Protein AF-A0A6N0LXN0-F1 (afdb_monomer)

pLDDT: mean 79.77, std 16.57, range [37.03, 93.94]

Radius of gyration: 12.85 Å; Cα contacts (8 Å, |Δi|>4): 42; chains: 1; bounding box: 35×26×30 Å

Sequence (64 aa):
MELRRNCHIPTYSGDLKDVLLNHAGLAQHHKGEKAYQLAKEIARLTTFSDPEITYWFSRITELM

Structure (mmCIF, N/CA/C/O backbone):
data_AF-A0A6N0LXN0-F1
#
_entry.id   AF-A0A6N0LXN0-F1
#
loop_
_atom_site.group_PDB
_atom_site.id
_atom_site.type_symbol
_atom_site.label_atom_id
_atom_site.label_alt_id
_atom_site.label_comp_id
_atom_site.label_asym_id
_atom_site.label_entity_id
_atom_site.label_seq_id
_atom_site.pdbx_PDB_ins_code
_atom_site.Cartn_x
_atom_site.Cartn_y
_atom_site.Cartn_z
_atom_site.occupancy
_atom_site.B_iso_or_equiv
_atom_site.auth_seq_id
_atom_site.auth_comp_id
_atom_site.auth_asym_id
_atom_site.auth_atom_id
_atom_site.pdbx_PDB_model_num
ATOM 1 N N . MET A 1 1 ? -20.074 -15.817 20.379 1.00 37.03 1 MET A N 1
ATOM 2 C CA . MET A 1 1 ? -20.288 -15.288 19.014 1.00 37.03 1 MET A CA 1
ATOM 3 C C . MET A 1 1 ? -18.983 -14.658 18.557 1.00 37.03 1 MET A C 1
ATOM 5 O O . MET A 1 1 ? -18.720 -13.511 18.883 1.00 37.03 1 MET A O 1
ATOM 9 N N . GLU A 1 2 ? -18.126 -15.429 17.891 1.00 44.56 2 GLU A N 1
ATOM 10 C CA . GLU A 1 2 ? -16.865 -14.928 17.333 1.00 44.56 2 GLU A CA 1
ATO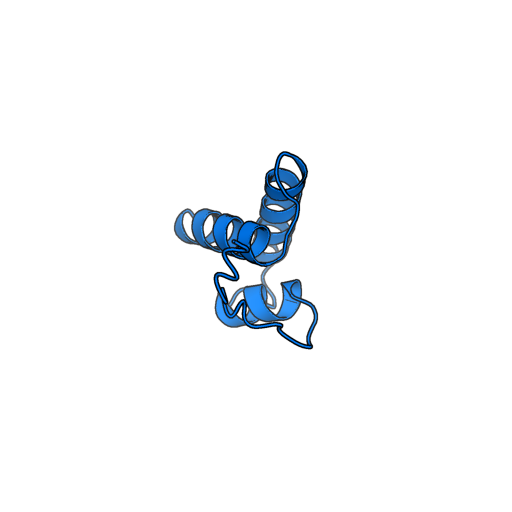M 11 C C . GLU A 1 2 ? -17.091 -14.550 15.868 1.00 44.56 2 GLU A C 1
ATOM 13 O O . GLU A 1 2 ? -17.343 -15.405 15.020 1.00 44.56 2 GLU A O 1
ATOM 18 N N . LEU A 1 3 ? -17.028 -13.252 15.569 1.00 47.06 3 LEU A N 1
ATOM 19 C CA . LEU A 1 3 ? -17.053 -12.728 14.206 1.00 47.06 3 LEU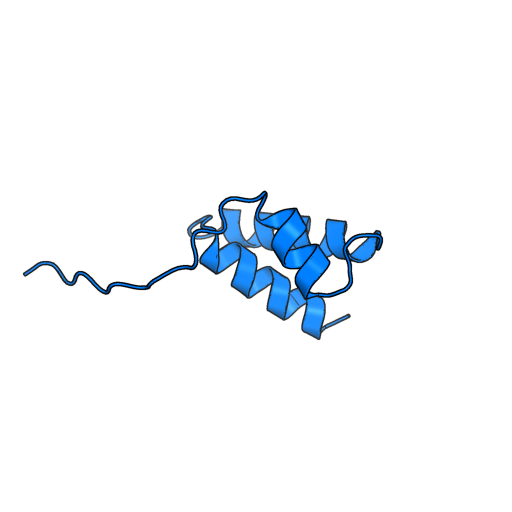 A CA 1
ATOM 20 C C . LEU A 1 3 ? -15.711 -13.033 13.527 1.00 47.06 3 LEU A C 1
ATOM 22 O O . LEU A 1 3 ? -14.858 -12.157 13.392 1.00 47.06 3 LEU A O 1
ATOM 26 N N . ARG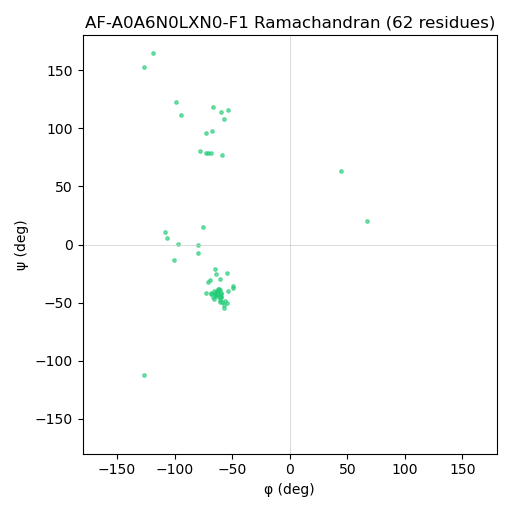 A 1 4 ? -15.525 -14.277 13.070 1.00 45.44 4 ARG A N 1
ATOM 27 C CA . ARG A 1 4 ? -14.473 -14.622 12.107 1.00 45.44 4 ARG A CA 1
ATOM 28 C C . ARG A 1 4 ? -14.834 -14.033 10.749 1.00 45.44 4 ARG A C 1
ATOM 30 O O . ARG A 1 4 ? -15.329 -14.711 9.855 1.00 45.44 4 ARG A O 1
ATOM 37 N N . ARG A 1 5 ? -14.596 -12.730 10.598 1.00 50.81 5 ARG A N 1
ATOM 38 C CA . ARG A 1 5 ? -14.426 -12.132 9.278 1.00 50.81 5 ARG A CA 1
ATOM 39 C C . ARG A 1 5 ? -13.127 -12.700 8.724 1.00 50.81 5 ARG A C 1
ATOM 41 O O . ARG A 1 5 ? -12.050 -12.224 9.065 1.00 50.81 5 ARG A O 1
ATOM 48 N N . ASN A 1 6 ? -13.257 -13.739 7.899 1.00 50.94 6 ASN A N 1
ATOM 49 C CA . ASN A 1 6 ? -12.243 -14.163 6.941 1.00 50.94 6 ASN A CA 1
ATOM 50 C C . ASN A 1 6 ? -11.959 -12.987 5.996 1.00 50.94 6 ASN A C 1
ATOM 52 O O . ASN A 1 6 ? -12.436 -12.937 4.866 1.00 50.94 6 ASN A O 1
ATOM 56 N N . CYS A 1 7 ? -11.203 -12.008 6.481 1.00 47.88 7 CYS A N 1
ATOM 57 C CA . CYS A 1 7 ? -10.461 -11.116 5.621 1.00 47.88 7 CYS A CA 1
ATOM 58 C C . CYS A 1 7 ? -9.326 -11.989 5.093 1.00 47.88 7 CYS A C 1
ATOM 60 O O . CYS A 1 7 ? -8.358 -12.250 5.804 1.00 47.88 7 CYS A O 1
ATOM 62 N N . HIS A 1 8 ? -9.511 -12.557 3.903 1.00 52.44 8 HIS A N 1
ATOM 63 C CA . HIS A 1 8 ? -8.455 -13.255 3.185 1.00 52.44 8 HIS A CA 1
ATOM 64 C C . HIS A 1 8 ? -7.436 -12.198 2.759 1.00 52.44 8 HIS A C 1
ATOM 66 O O . HIS A 1 8 ? -7.461 -11.689 1.641 1.00 52.44 8 HIS A O 1
ATOM 72 N N . ILE A 1 9 ? -6.606 -11.790 3.715 1.00 53.66 9 ILE A N 1
ATOM 73 C CA . ILE A 1 9 ? -5.440 -10.963 3.465 1.00 53.66 9 ILE A CA 1
ATOM 74 C C . ILE A 1 9 ? -4.516 -11.870 2.656 1.00 53.66 9 ILE A C 1
ATOM 76 O O . ILE A 1 9 ? -4.155 -12.934 3.170 1.00 53.66 9 ILE A O 1
ATOM 80 N N . PRO A 1 10 ? -4.166 -11.525 1.406 1.00 51.91 10 PRO A N 1
ATOM 81 C CA . PRO A 1 10 ? -3.190 -12.302 0.666 1.00 51.91 10 PRO A CA 1
ATOM 82 C C . PRO A 1 10 ? -1.911 -12.341 1.500 1.00 51.91 10 PRO A C 1
ATOM 84 O O . PRO A 1 10 ? -1.240 -11.331 1.697 1.00 51.91 10 PRO A O 1
ATOM 87 N N . THR A 1 11 ? -1.627 -13.512 2.067 1.00 49.16 11 THR A N 1
ATOM 88 C CA . THR A 1 11 ? -0.410 -13.764 2.830 1.00 49.16 11 THR A CA 1
ATOM 89 C C . THR A 1 11 ? 0.677 -13.968 1.791 1.00 49.16 11 THR A C 1
ATOM 91 O O . THR A 1 11 ? 0.963 -15.090 1.375 1.00 49.16 11 THR A O 1
ATOM 94 N N . TYR A 1 12 ? 1.192 -12.864 1.253 1.00 52.00 12 TYR A N 1
ATOM 95 C CA . TYR A 1 12 ? 2.276 -12.919 0.290 1.00 52.00 12 TYR A CA 1
ATOM 96 C C . TYR A 1 12 ? 3.461 -13.611 0.963 1.00 52.00 12 TYR A C 1
ATOM 98 O O . TYR A 1 12 ? 4.024 -13.110 1.927 1.00 52.00 12 TYR A O 1
ATOM 106 N N . SER A 1 13 ? 3.820 -14.798 0.475 1.0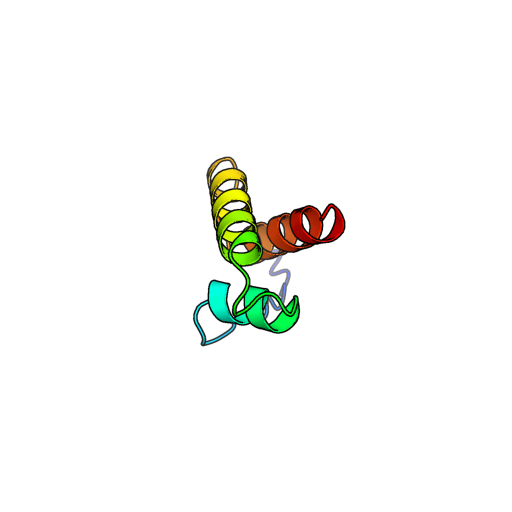0 52.75 13 SER A N 1
ATOM 107 C CA . SER A 1 13 ? 4.925 -15.610 1.006 1.00 52.75 13 SER A CA 1
ATOM 108 C C . SER A 1 13 ? 6.311 -15.072 0.603 1.00 52.75 13 SER A C 1
ATOM 110 O O . SER A 1 13 ? 7.305 -15.784 0.705 1.00 52.75 13 SER A O 1
ATOM 112 N N . GLY A 1 14 ? 6.368 -13.830 0.119 1.00 60.31 14 GLY A N 1
ATOM 113 C CA . GLY A 1 14 ? 7.576 -13.079 -0.205 1.00 60.31 14 GLY A CA 1
ATOM 114 C C . GLY A 1 14 ? 7.647 -11.818 0.652 1.00 60.31 14 GLY A C 1
ATOM 115 O O . GLY A 1 14 ? 6.655 -11.432 1.267 1.00 60.31 14 GLY A O 1
ATOM 116 N N . ASP A 1 15 ? 8.816 -11.181 0.705 1.00 81.62 15 ASP A N 1
ATOM 117 C CA . ASP A 1 15 ? 8.981 -9.924 1.435 1.00 81.62 15 ASP A CA 1
ATOM 118 C C . ASP A 1 15 ? 7.929 -8.912 0.939 1.00 81.62 15 ASP A C 1
ATOM 120 O O . ASP A 1 15 ? 7.899 -8.568 -0.246 1.00 81.62 15 ASP A O 1
ATOM 124 N N . LEU A 1 16 ? 7.012 -8.496 1.827 1.00 84.06 16 LEU A N 1
ATOM 125 C CA . LEU A 1 16 ? 5.873 -7.622 1.504 1.00 84.06 16 LEU A CA 1
ATOM 126 C C . LEU A 1 16 ? 6.325 -6.387 0.721 1.00 84.06 16 LEU A C 1
ATOM 128 O O . LEU A 1 16 ? 5.642 -5.928 -0.194 1.00 84.06 16 LEU A O 1
ATOM 132 N N . LYS A 1 17 ? 7.509 -5.878 1.061 1.00 88.06 17 LYS A N 1
ATOM 133 C CA . LYS A 1 17 ? 8.152 -4.769 0.375 1.00 88.06 17 LYS A CA 1
ATOM 134 C C . LYS A 1 17 ? 8.345 -5.065 -1.104 1.00 88.06 17 LYS A C 1
ATOM 136 O O . LYS A 1 17 ? 7.906 -4.281 -1.936 1.00 88.06 17 LYS A O 1
ATOM 141 N N . ASP A 1 18 ? 8.994 -6.178 -1.426 1.00 88.31 18 ASP A N 1
ATOM 142 C CA . ASP A 1 18 ? 9.301 -6.557 -2.801 1.00 88.31 18 ASP A CA 1
ATOM 143 C C . ASP A 1 18 ? 8.017 -6.699 -3.610 1.00 88.31 18 ASP A C 1
ATOM 145 O O . ASP A 1 18 ? 7.922 -6.183 -4.720 1.00 88.31 18 ASP A O 1
ATOM 149 N N . VAL A 1 19 ? 6.984 -7.314 -3.034 1.00 89.00 19 VAL A N 1
ATOM 150 C CA . VAL A 1 19 ? 5.682 -7.445 -3.698 1.00 89.00 19 VAL A CA 1
ATOM 151 C C . VAL A 1 19 ? 5.071 -6.078 -4.004 1.00 89.00 19 VAL A C 1
ATOM 153 O O . VAL A 1 19 ? 4.677 -5.831 -5.143 1.00 89.00 19 VAL A O 1
ATOM 156 N N . LEU A 1 20 ? 5.021 -5.175 -3.023 1.00 89.88 20 LEU A N 1
ATOM 157 C CA . LEU A 1 20 ? 4.442 -3.840 -3.194 1.00 89.88 20 LEU A CA 1
ATOM 158 C C . LEU A 1 20 ? 5.232 -2.994 -4.198 1.00 89.88 20 LEU A C 1
ATOM 160 O O . LEU A 1 20 ? 4.644 -2.333 -5.055 1.00 89.88 20 LEU A O 1
ATOM 164 N N . LEU A 1 21 ? 6.562 -3.049 -4.133 1.00 90.00 21 LEU A N 1
ATOM 165 C CA . LEU A 1 21 ? 7.434 -2.329 -5.052 1.00 90.00 21 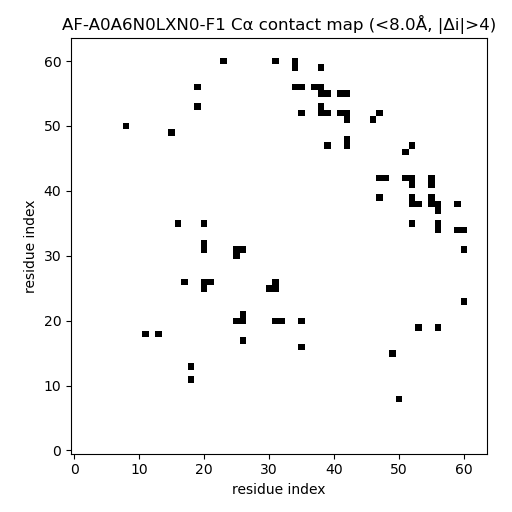LEU A CA 1
ATOM 166 C C . LEU A 1 21 ? 7.323 -2.862 -6.481 1.00 90.00 21 LEU A C 1
ATOM 168 O O . LEU A 1 21 ? 7.209 -2.065 -7.410 1.00 90.00 21 LEU A O 1
ATOM 172 N N . ASN A 1 22 ? 7.323 -4.183 -6.675 1.00 89.06 22 ASN A N 1
ATOM 173 C CA . ASN A 1 22 ? 7.142 -4.789 -7.994 1.00 89.06 2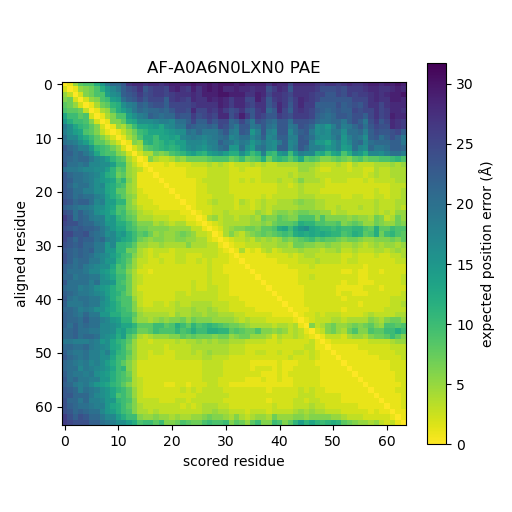2 ASN A CA 1
ATOM 174 C C . ASN A 1 22 ? 5.753 -4.473 -8.562 1.00 89.06 22 ASN A C 1
ATOM 176 O O . ASN A 1 22 ? 5.648 -4.070 -9.719 1.00 89.06 22 ASN A O 1
ATOM 180 N N . HIS A 1 23 ? 4.700 -4.569 -7.744 1.00 87.00 23 HIS A N 1
ATOM 181 C CA . HIS A 1 23 ? 3.331 -4.258 -8.159 1.00 87.00 23 HIS A CA 1
ATOM 182 C C . HIS A 1 23 ? 3.162 -2.788 -8.575 1.00 87.00 23 HIS A C 1
ATOM 184 O O . HIS A 1 23 ? 2.467 -2.495 -9.543 1.00 87.00 23 HIS A O 1
ATOM 190 N N . ALA A 1 24 ? 3.815 -1.856 -7.879 1.00 86.50 24 ALA A N 1
ATOM 191 C CA . ALA A 1 24 ? 3.784 -0.436 -8.225 1.00 86.50 24 ALA A CA 1
ATOM 192 C C . ALA A 1 24 ? 4.738 -0.049 -9.373 1.00 86.50 24 ALA A C 1
ATOM 194 O O . ALA A 1 24 ? 4.813 1.124 -9.727 1.00 86.50 24 ALA A O 1
ATOM 195 N N . GLY A 1 25 ? 5.505 -0.992 -9.937 1.00 87.38 25 GLY A N 1
ATOM 196 C CA . GLY A 1 25 ? 6.549 -0.684 -10.924 1.00 87.38 25 GLY A CA 1
ATOM 197 C C . GLY A 1 25 ? 7.727 0.115 -10.343 1.00 87.38 25 GLY A C 1
ATOM 198 O O . GLY A 1 25 ? 8.472 0.757 -11.078 1.00 87.38 25 GLY A O 1
ATOM 199 N N . LEU A 1 26 ? 7.905 0.085 -9.018 1.00 85.88 26 LEU A N 1
ATOM 200 C CA . LEU A 1 26 ? 8.898 0.851 -8.258 1.00 85.88 26 LEU A CA 1
ATOM 201 C C . LEU A 1 26 ? 10.048 -0.007 -7.705 1.00 85.88 26 LEU A C 1
ATOM 203 O O . LEU A 1 26 ? 10.843 0.497 -6.915 1.00 85.88 26 LEU A O 1
ATOM 207 N N . ALA A 1 27 ? 10.173 -1.268 -8.127 1.00 80.94 27 ALA A N 1
ATOM 208 C CA . ALA A 1 27 ? 11.186 -2.222 -7.650 1.00 80.94 27 ALA A CA 1
ATOM 209 C C . ALA A 1 27 ? 12.626 -1.680 -7.650 1.00 80.94 27 ALA A C 1
ATOM 211 O O . ALA A 1 27 ? 13.392 -1.947 -6.732 1.00 80.94 27 ALA A O 1
ATOM 212 N N . GLN A 1 28 ? 12.988 -0.876 -8.653 1.00 78.00 28 GLN A N 1
ATOM 213 C CA . GLN A 1 28 ? 14.330 -0.288 -8.786 1.00 78.00 28 GLN A CA 1
ATOM 214 C C . GLN A 1 28 ? 14.360 1.214 -8.463 1.00 78.00 28 GLN A C 1
ATOM 216 O O . GLN A 1 28 ? 15.377 1.883 -8.648 1.00 78.00 28 GLN A O 1
ATOM 221 N N . HIS A 1 29 ? 13.241 1.777 -8.004 1.00 77.31 29 HIS A N 1
ATOM 222 C CA . HIS A 1 29 ? 13.094 3.213 -7.837 1.00 77.31 29 HIS A CA 1
ATOM 223 C C . HIS A 1 29 ? 13.317 3.613 -6.374 1.00 77.31 29 HIS A C 1
ATOM 225 O O . HIS A 1 29 ? 12.565 3.214 -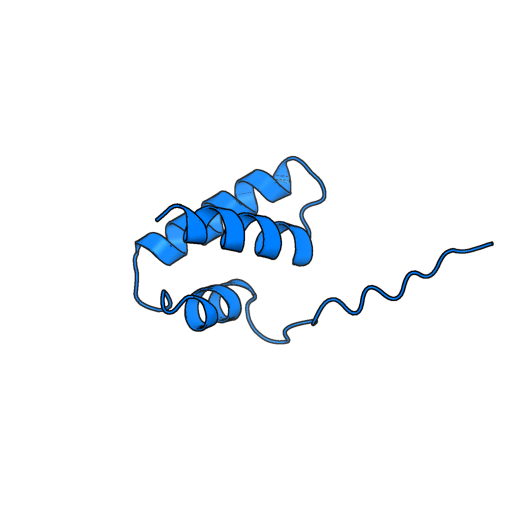5.488 1.00 77.31 29 HIS A O 1
ATOM 231 N N . HIS A 1 30 ? 14.281 4.503 -6.109 1.00 78.50 30 HIS A N 1
ATOM 232 C CA . HIS A 1 30 ? 14.547 5.031 -4.758 1.00 78.50 30 HIS A CA 1
ATOM 233 C C . HIS A 1 30 ? 13.308 5.650 -4.078 1.00 78.50 30 HIS A C 1
ATOM 235 O O . HIS A 1 30 ? 13.248 5.727 -2.851 1.00 78.50 30 HIS A O 1
ATOM 241 N N . LYS A 1 31 ? 12.316 6.107 -4.858 1.00 82.69 31 LYS A N 1
ATOM 242 C CA . LYS A 1 31 ? 11.042 6.609 -4.313 1.00 82.69 31 LYS A CA 1
ATOM 243 C C . LYS A 1 31 ? 10.161 5.496 -3.737 1.00 82.69 31 LYS A C 1
ATOM 245 O O . LYS A 1 31 ? 9.473 5.748 -2.756 1.00 82.69 31 LYS A O 1
ATOM 250 N N . GLY A 1 32 ? 10.218 4.286 -4.296 1.00 86.44 32 GLY A N 1
ATOM 251 C CA . GLY A 1 32 ? 9.467 3.137 -3.797 1.00 86.44 32 GLY A CA 1
ATOM 252 C C . GLY A 1 32 ? 9.915 2.731 -2.398 1.00 86.44 32 GLY A C 1
ATOM 253 O O . GLY A 1 32 ? 9.078 2.566 -1.514 1.00 86.44 32 GLY A O 1
ATOM 254 N N . GLU A 1 33 ? 11.230 2.679 -2.160 1.00 88.88 33 GLU A N 1
ATOM 255 C CA . GLU A 1 33 ? 11.775 2.425 -0.819 1.00 88.88 33 GLU A CA 1
ATOM 256 C C . GLU A 1 33 ? 11.216 3.417 0.202 1.00 88.88 33 GLU A C 1
ATOM 258 O O . GLU A 1 33 ? 10.702 3.028 1.247 1.00 88.88 33 GLU A O 1
ATOM 263 N N . LYS A 1 34 ? 11.286 4.713 -0.123 1.00 91.06 34 LYS A N 1
ATOM 264 C CA . LYS A 1 34 ? 10.809 5.783 0.758 1.00 91.06 34 LYS A CA 1
ATOM 265 C C . LYS A 1 34 ? 9.303 5.686 1.001 1.00 91.06 34 LYS A C 1
ATOM 267 O O . LYS A 1 34 ? 8.874 5.873 2.135 1.00 91.06 34 LYS A O 1
ATOM 272 N N . ALA A 1 35 ? 8.521 5.351 -0.028 1.00 91.62 35 ALA A N 1
ATOM 273 C CA . ALA A 1 35 ? 7.082 5.127 0.091 1.00 91.62 35 ALA A CA 1
ATOM 274 C C . ALA A 1 35 ? 6.766 3.993 1.073 1.00 91.62 35 ALA A C 1
ATOM 276 O O . ALA A 1 35 ? 5.904 4.134 1.936 1.00 91.62 35 ALA A O 1
ATOM 277 N N . TYR A 1 36 ? 7.499 2.884 0.968 1.00 91.94 36 TYR A N 1
ATOM 278 C CA . TYR A 1 36 ? 7.320 1.721 1.829 1.00 91.94 36 TYR A CA 1
ATOM 279 C C . TYR A 1 36 ? 7.739 1.986 3.276 1.00 91.94 36 TYR A C 1
ATOM 281 O O . TYR A 1 36 ? 7.020 1.606 4.200 1.00 91.94 36 TYR A O 1
ATOM 289 N N . GLN A 1 37 ? 8.862 2.676 3.498 1.00 91.62 37 GLN A N 1
ATOM 290 C CA . GLN A 1 37 ? 9.267 3.071 4.850 1.00 91.62 37 GLN A CA 1
ATOM 291 C C . GLN A 1 37 ? 8.231 4.001 5.486 1.00 91.62 37 GLN A C 1
ATOM 293 O O . GLN A 1 37 ? 7.805 3.741 6.608 1.00 91.62 37 GLN A O 1
ATOM 298 N N . LEU A 1 38 ? 7.744 5.002 4.745 1.00 93.19 38 LEU A N 1
ATOM 299 C CA . LEU A 1 38 ? 6.711 5.912 5.234 1.00 93.19 38 LEU A CA 1
ATOM 300 C C . LEU A 1 38 ? 5.405 5.166 5.555 1.00 93.19 38 LEU A C 1
ATOM 302 O O . LEU A 1 38 ? 4.815 5.384 6.610 1.00 93.19 38 LEU A O 1
ATOM 306 N N . ALA A 1 39 ? 4.982 4.229 4.701 1.00 93.50 39 ALA A N 1
ATOM 307 C CA . ALA A 1 39 ? 3.812 3.388 4.956 1.00 93.50 39 ALA A CA 1
ATOM 308 C C . ALA A 1 39 ? 3.958 2.559 6.243 1.00 93.50 39 ALA A C 1
ATOM 310 O O . ALA A 1 39 ? 3.020 2.466 7.036 1.00 93.50 39 ALA A O 1
ATOM 311 N N . LYS A 1 40 ? 5.150 2.000 6.488 1.00 92.88 40 LYS A N 1
ATOM 312 C CA . LYS A 1 40 ? 5.465 1.288 7.733 1.00 92.88 40 LYS A CA 1
ATOM 313 C C . LYS A 1 40 ? 5.442 2.204 8.946 1.00 92.88 40 LYS A C 1
ATOM 315 O O . LYS A 1 40 ? 4.936 1.792 9.984 1.00 92.88 40 LYS A O 1
ATOM 320 N N . GLU A 1 41 ? 5.998 3.405 8.846 1.00 93.75 41 GLU A N 1
ATOM 321 C CA . GLU A 1 41 ? 5.995 4.3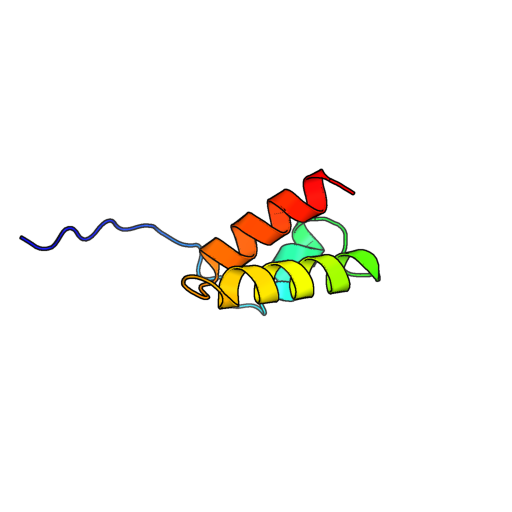74 9.945 1.00 93.75 41 GLU A CA 1
ATOM 322 C C . GLU A 1 41 ? 4.577 4.796 10.320 1.00 93.75 41 GLU A C 1
ATOM 324 O O . GLU A 1 41 ? 4.259 4.829 11.505 1.00 93.75 41 GLU A O 1
ATOM 329 N N . ILE A 1 42 ? 3.700 5.020 9.338 1.00 90.62 42 ILE A N 1
ATOM 330 C CA . ILE A 1 42 ? 2.292 5.330 9.608 1.00 90.62 42 ILE A CA 1
ATOM 331 C C . ILE A 1 42 ? 1.595 4.125 10.246 1.00 90.62 42 ILE A C 1
ATOM 333 O O . ILE A 1 42 ? 0.945 4.277 11.276 1.00 90.62 42 ILE A O 1
ATOM 337 N N . ALA A 1 43 ? 1.787 2.920 9.700 1.00 90.75 43 ALA A N 1
ATOM 338 C CA . ALA A 1 43 ? 1.197 1.705 10.258 1.00 90.75 43 ALA A CA 1
ATOM 339 C C . ALA A 1 43 ? 1.669 1.423 11.701 1.00 90.75 43 ALA A C 1
ATOM 341 O O . ALA A 1 43 ? 0.927 0.860 12.501 1.00 90.75 43 ALA A O 1
ATOM 342 N N . ARG A 1 44 ? 2.889 1.839 12.080 1.00 88.25 44 ARG A N 1
ATOM 343 C CA . ARG A 1 44 ? 3.397 1.708 13.463 1.00 88.25 44 ARG A CA 1
ATOM 344 C C . ARG A 1 44 ? 2.610 2.527 14.479 1.00 88.25 44 ARG A C 1
ATOM 346 O O . ARG A 1 44 ? 2.634 2.182 15.655 1.00 88.25 44 ARG A O 1
ATOM 353 N N . LEU A 1 45 ? 1.953 3.600 14.049 1.00 91.06 45 LEU A N 1
ATOM 354 C CA . LEU A 1 45 ? 1.136 4.444 14.925 1.00 91.06 45 LEU A CA 1
ATOM 355 C C . LEU A 1 45 ? -0.252 3.846 15.190 1.00 91.06 45 LEU A C 1
ATOM 357 O O . LEU A 1 45 ? -1.006 4.378 16.003 1.00 91.06 45 LEU A O 1
ATOM 361 N N . THR A 1 46 ? -0.589 2.760 14.500 1.00 85.31 46 THR A N 1
ATOM 362 C CA . THR A 1 46 ? -1.901 2.119 14.524 1.00 85.31 46 THR A CA 1
ATOM 363 C C . THR A 1 46 ? -1.755 0.636 14.855 1.00 85.31 46 THR A C 1
ATOM 365 O O . THR A 1 46 ? -1.399 0.292 15.981 1.00 85.31 46 THR A O 1
ATOM 368 N N . THR A 1 47 ? -2.047 -0.256 13.911 1.00 79.81 47 THR A N 1
ATOM 369 C CA . THR A 1 47 ? -2.144 -1.700 14.147 1.00 79.81 47 THR A CA 1
ATOM 370 C C . THR A 1 47 ? -0.895 -2.457 13.697 1.00 79.81 47 THR A C 1
ATOM 372 O O . THR A 1 47 ? -0.740 -3.624 14.045 1.00 79.81 47 THR A O 1
ATOM 375 N N . PHE A 1 48 ? -0.018 -1.807 12.924 1.00 83.50 48 PHE A N 1
ATOM 376 C CA . PHE A 1 48 ? 1.215 -2.340 12.342 1.00 83.50 48 PHE A CA 1
ATOM 377 C C . PHE A 1 48 ? 1.030 -3.729 11.721 1.00 83.50 48 PHE A C 1
ATOM 379 O O . PHE A 1 48 ? 1.610 -4.722 12.158 1.00 83.50 48 PHE A O 1
ATOM 386 N N . SER A 1 49 ? 0.185 -3.788 10.691 1.00 86.69 49 SER A N 1
ATOM 387 C CA . SER A 1 49 ? -0.153 -5.021 9.977 1.00 86.69 49 SER A CA 1
ATOM 388 C C . SER A 1 49 ? 0.069 -4.883 8.470 1.00 86.69 49 SER A C 1
ATOM 390 O O . SER A 1 49 ? -0.048 -3.788 7.918 1.00 86.69 49 SER A O 1
ATOM 392 N N . ASP A 1 50 ? 0.343 -5.994 7.786 1.00 87.94 50 ASP A N 1
ATOM 393 C CA . ASP A 1 50 ? 0.568 -6.021 6.332 1.00 87.94 50 ASP A CA 1
ATOM 394 C C . ASP A 1 50 ? -0.562 -5.376 5.498 1.00 87.94 50 ASP A C 1
ATOM 396 O O . ASP A 1 50 ? -0.247 -4.636 4.560 1.00 87.94 50 ASP A O 1
ATOM 400 N N . PRO A 1 51 ? -1.866 -5.557 5.820 1.00 89.75 51 PRO A N 1
ATOM 401 C CA . PRO A 1 51 ? -2.948 -4.840 5.139 1.00 89.75 51 PRO A CA 1
ATOM 402 C C . PRO A 1 51 ? -2.854 -3.323 5.294 1.00 89.75 51 PRO A C 1
ATOM 404 O O . PRO A 1 51 ? -3.143 -2.582 4.359 1.00 89.75 51 PRO A O 1
ATOM 407 N N . GLU A 1 52 ? -2.463 -2.857 6.477 1.00 90.06 52 GLU A N 1
ATOM 408 C CA . GLU A 1 52 ? -2.364 -1.436 6.794 1.00 90.06 52 GLU A CA 1
ATOM 409 C C . GLU A 1 52 ? -1.156 -0.805 6.098 1.00 90.06 52 GLU A C 1
ATOM 411 O O . GLU A 1 52 ? -1.276 0.261 5.499 1.00 90.06 52 GLU A O 1
ATOM 416 N N . ILE A 1 53 ? -0.019 -1.507 6.084 1.00 91.88 53 ILE A N 1
ATOM 417 C CA . ILE A 1 53 ? 1.168 -1.117 5.312 1.00 91.88 53 ILE A CA 1
ATOM 418 C C . ILE A 1 53 ? 0.823 -1.050 3.820 1.00 91.88 53 ILE A C 1
ATOM 420 O O . ILE A 1 53 ? 1.160 -0.071 3.160 1.00 91.88 53 ILE A O 1
ATOM 424 N N . THR A 1 54 ? 0.108 -2.049 3.297 1.00 92.94 54 THR A N 1
ATOM 425 C CA . THR A 1 54 ? -0.347 -2.078 1.898 1.00 92.94 54 THR A CA 1
ATOM 426 C C . THR A 1 54 ? -1.257 -0.893 1.584 1.00 92.94 54 THR A C 1
ATOM 428 O O . THR A 1 54 ? -1.031 -0.193 0.601 1.00 92.94 54 THR A O 1
ATOM 431 N N . TYR A 1 55 ? -2.246 -0.624 2.441 1.00 92.56 55 TYR A N 1
ATOM 432 C CA . TYR A 1 55 ? -3.160 0.506 2.290 1.00 92.56 55 TYR A CA 1
ATOM 433 C C . T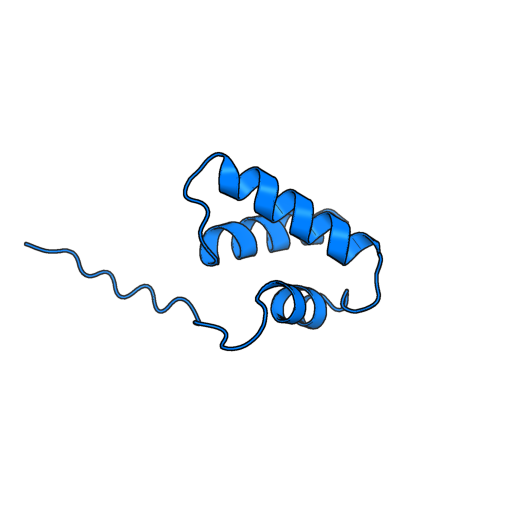YR A 1 55 ? -2.409 1.840 2.232 1.00 92.56 55 TYR A C 1
ATOM 435 O O . TYR A 1 55 ? -2.591 2.612 1.289 1.00 92.56 55 TYR A O 1
ATOM 443 N N . TRP A 1 56 ? -1.529 2.107 3.201 1.00 93.94 56 TRP A N 1
ATOM 444 C CA . TRP A 1 56 ? -0.764 3.352 3.229 1.00 93.94 56 TRP A CA 1
ATOM 445 C C . TRP A 1 56 ? 0.201 3.461 2.055 1.00 93.94 56 TRP A C 1
ATOM 447 O O . TRP A 1 56 ? 0.299 4.531 1.459 1.00 93.94 56 TRP A O 1
ATOM 457 N N . PHE A 1 57 ? 0.862 2.365 1.679 1.00 93.94 57 PHE A N 1
ATOM 458 C CA . PHE A 1 57 ? 1.748 2.336 0.521 1.00 93.94 57 PHE A CA 1
ATOM 459 C C . PHE A 1 57 ? 1.002 2.723 -0.755 1.00 93.94 57 PHE A C 1
ATOM 461 O O . PHE A 1 57 ? 1.448 3.634 -1.449 1.00 93.94 57 PHE A O 1
ATOM 468 N N . SER A 1 58 ? -0.162 2.118 -1.018 1.00 91.62 58 SER A N 1
ATOM 469 C CA . SER A 1 58 ? -0.994 2.466 -2.174 1.00 91.62 58 SER A CA 1
ATOM 470 C C . SER A 1 58 ? -1.351 3.953 -2.184 1.00 91.62 58 SER A C 1
ATOM 472 O O . SER A 1 58 ? -1.100 4.628 -3.181 1.00 91.62 58 SER A O 1
ATOM 474 N N . ARG A 1 59 ? -1.821 4.499 -1.053 1.00 93.19 59 ARG A N 1
ATOM 475 C CA . ARG A 1 59 ? -2.177 5.926 -0.941 1.00 93.19 59 ARG A CA 1
ATOM 476 C C . ARG A 1 59 ? -0.991 6.855 -1.179 1.00 93.19 59 ARG A C 1
ATOM 478 O O . ARG A 1 59 ? -1.151 7.899 -1.797 1.00 93.19 59 ARG A O 1
ATOM 485 N N . ILE A 1 60 ? 0.193 6.489 -0.695 1.00 92.00 60 ILE A N 1
ATOM 486 C CA . ILE A 1 60 ? 1.415 7.270 -0.898 1.00 92.00 60 ILE A CA 1
ATOM 487 C C . ILE A 1 60 ? 1.838 7.223 -2.370 1.00 92.00 60 ILE A C 1
ATOM 489 O O . ILE A 1 60 ? 2.206 8.255 -2.922 1.00 92.00 60 ILE A O 1
ATOM 493 N N . THR A 1 61 ? 1.765 6.058 -3.021 1.00 89.69 61 THR A N 1
ATOM 494 C CA . THR A 1 61 ? 2.118 5.918 -4.443 1.00 89.69 61 THR A CA 1
ATOM 495 C C . THR A 1 61 ? 1.140 6.614 -5.385 1.00 89.69 61 THR A C 1
ATOM 497 O O . THR A 1 61 ? 1.575 7.110 -6.414 1.00 89.69 61 THR A O 1
ATOM 500 N N . GLU A 1 62 ? -0.147 6.716 -5.032 1.00 89.19 62 GLU A N 1
ATOM 501 C CA . GLU A 1 62 ? -1.140 7.494 -5.796 1.00 89.19 62 GLU A CA 1
ATOM 502 C C . GLU A 1 62 ? -0.845 9.006 -5.807 1.00 89.19 62 GLU A C 1
ATOM 504 O O . GLU A 1 62 ? -1.351 9.725 -6.664 1.00 89.19 62 GLU A O 1
ATOM 509 N N . LEU A 1 63 ? -0.058 9.500 -4.846 1.00 85.44 63 LEU A N 1
ATOM 510 C CA . LEU A 1 63 ? 0.285 10.919 -4.698 1.00 85.44 63 LEU A CA 1
ATOM 511 C C . LEU A 1 63 ? 1.643 11.291 -5.322 1.00 85.44 63 LEU A C 1
ATOM 513 O O . LEU A 1 63 ? 2.058 12.446 -5.204 1.00 85.44 63 LEU A O 1
ATOM 517 N N . MET A 1 64 ? 2.353 10.333 -5.928 1.00 79.94 64 MET A N 1
ATOM 518 C CA . MET A 1 64 ? 3.660 10.545 -6.573 1.00 79.94 64 MET A CA 1
ATOM 519 C C . MET A 1 64 ? 3.553 10.736 -8.078 1.00 79.94 64 MET A C 1
ATOM 521 O O . MET A 1 64 ? 4.426 11.474 -8.594 1.00 79.94 64 MET A O 1
#

Foldseek 3Di:
DDPPPPPVPPPPPDDLLCVLCVVLVNNPPPVSVVLLVVQQVVLVVDVNDSVSSSVSSVVSSVVD

Mean predicted aligned error: 8.93 Å

Secondary structure (DSSP, 8-state):
------------SS-HHHHHHHHTT-TT-HHHHHHHHHHHHHHHTTT--HHHHHHHHHHHHTT-

Solvent-accessible surface area (backbone atoms only — not comparable to full-atom values): 3911 Å² total; per-residue (Å²): 138,81,86,79,74,81,72,82,67,82,76,65,94,55,64,65,64,58,54,53,21,52,74,70,74,23,68,87,37,75,65,34,58,54,37,47,53,50,13,45,58,56,17,62,78,66,82,59,42,72,71,48,26,50,51,41,27,52,58,49,59,74,74,109